Protein AF-A0A352FRS5-F1 (afdb_monomer)

Radius of gyration: 32.95 Å; Cα contacts (8 Å, |Δi|>4): 64; chains: 1; bounding box: 74×23×90 Å

Secondary structure (DSSP, 8-state):
----HHHHHHHHHHHHHHHHHHHHHHHHHHHHHHS------------EEEE----SSSTTSHHHHHHHHHHT-TT---EEEE----------

Structure (mmCIF, N/CA/C/O backbone):
data_AF-A0A352FRS5-F1
#
_entry.id   AF-A0A352FRS5-F1
#
loop_
_atom_site.group_PDB
_atom_site.id
_atom_site.type_symbol
_atom_site.label_atom_id
_atom_site.label_alt_id
_atom_site.label_comp_id
_atom_site.label_asym_id
_atom_site.label_entity_id
_atom_site.label_seq_id
_atom_site.pdbx_PDB_ins_code
_atom_site.Cartn_x
_atom_site.Cartn_y
_atom_site.Cartn_z
_atom_site.occupancy
_atom_site.B_iso_or_equiv
_atom_site.auth_seq_id
_atom_site.auth_comp_id
_atom_site.auth_asym_id
_atom_site.auth_atom_id
_atom_site.pdbx_PDB_model_num
ATOM 1 N N . MET A 1 1 ? 59.013 -8.173 -52.473 1.00 53.16 1 MET A N 1
ATOM 2 C CA . MET A 1 1 ? 57.539 -8.210 -52.619 1.00 53.16 1 MET A CA 1
ATOM 3 C C . MET A 1 1 ? 56.953 -6.958 -51.961 1.00 53.16 1 MET A C 1
ATOM 5 O O . MET A 1 1 ? 56.833 -6.905 -50.746 1.00 53.16 1 MET A O 1
ATOM 9 N N . LYS A 1 2 ? 56.738 -5.887 -52.741 1.00 51.44 2 LYS A N 1
ATOM 10 C CA . LYS A 1 2 ? 56.438 -4.526 -52.256 1.00 51.44 2 LYS A CA 1
ATOM 11 C C . LYS A 1 2 ? 54.926 -4.403 -52.063 1.00 51.44 2 LYS A C 1
ATOM 13 O O . LYS A 1 2 ? 54.196 -4.1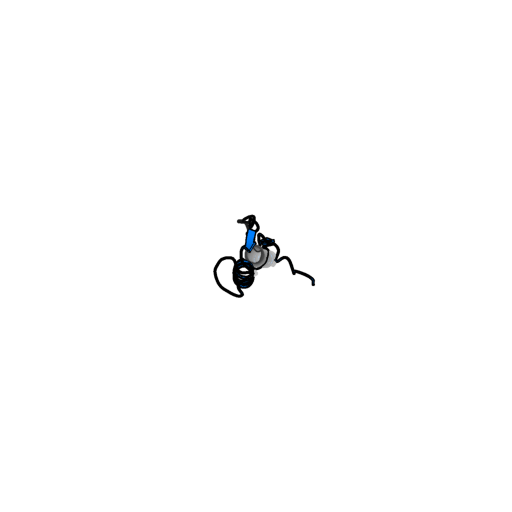85 -53.024 1.00 51.44 2 LYS A O 1
ATOM 18 N N . MET A 1 3 ? 54.437 -4.626 -50.845 1.00 53.31 3 MET A N 1
ATOM 19 C CA . MET A 1 3 ? 53.034 -4.353 -50.537 1.00 53.31 3 MET A CA 1
ATOM 20 C C . MET A 1 3 ? 52.867 -2.828 -50.526 1.00 53.31 3 MET A C 1
ATOM 22 O O . MET A 1 3 ? 53.318 -2.152 -49.608 1.00 53.31 3 MET A O 1
ATOM 26 N N . THR A 1 4 ? 52.329 -2.276 -51.613 1.00 70.19 4 THR A N 1
ATOM 27 C CA . THR A 1 4 ? 52.146 -0.833 -51.820 1.00 70.19 4 THR A CA 1
ATOM 28 C C . THR A 1 4 ? 51.363 -0.219 -50.660 1.00 70.19 4 THR A C 1
ATOM 30 O O . THR A 1 4 ? 50.345 -0.778 -50.244 1.00 70.19 4 THR A O 1
ATOM 33 N N . HIS A 1 5 ? 51.828 0.932 -50.161 1.00 61.03 5 HIS A N 1
ATOM 34 C CA . HIS A 1 5 ? 51.321 1.636 -48.970 1.00 61.03 5 HIS A CA 1
ATOM 35 C C . HIS A 1 5 ? 49.781 1.687 -48.895 1.00 61.03 5 HIS A C 1
ATOM 37 O O . HIS A 1 5 ? 49.197 1.483 -47.837 1.0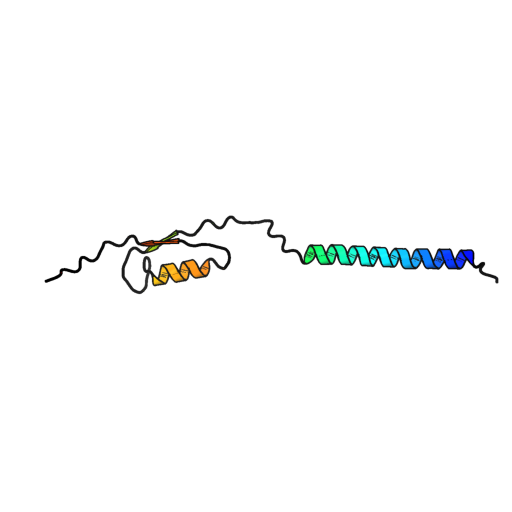0 61.03 5 HIS A O 1
ATOM 43 N N . THR A 1 6 ? 49.107 1.832 -50.034 1.00 62.97 6 THR A N 1
ATOM 44 C CA . THR A 1 6 ? 47.644 1.876 -50.172 1.00 62.97 6 THR A CA 1
ATOM 45 C C . THR A 1 6 ? 46.920 0.606 -49.701 1.00 62.97 6 THR A C 1
ATOM 47 O O . THR A 1 6 ? 45.830 0.682 -49.134 1.00 62.97 6 THR A O 1
ATOM 50 N N . LYS A 1 7 ? 47.510 -0.582 -49.897 1.00 57.50 7 LYS A N 1
ATOM 51 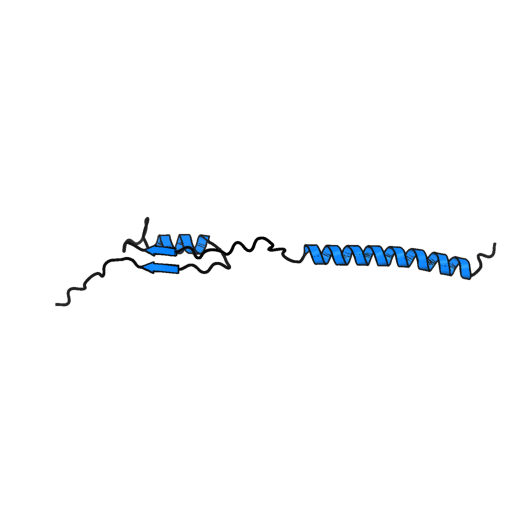C CA . LYS A 1 7 ? 46.879 -1.860 -49.521 1.00 57.50 7 LYS A CA 1
ATOM 52 C C . LYS A 1 7 ? 46.903 -2.067 -48.002 1.00 57.50 7 LYS A C 1
ATOM 54 O O . LYS A 1 7 ? 45.927 -2.561 -47.447 1.00 57.50 7 LYS A O 1
ATOM 59 N N . LEU A 1 8 ? 47.968 -1.618 -47.332 1.00 52.78 8 LEU A N 1
ATOM 60 C CA . LEU A 1 8 ? 48.104 -1.669 -45.871 1.00 52.78 8 LEU A CA 1
ATOM 61 C C . LEU A 1 8 ? 47.154 -0.682 -45.175 1.00 52.78 8 LEU A C 1
ATOM 63 O O . LEU A 1 8 ? 46.491 -1.060 -44.212 1.00 52.78 8 LEU A O 1
ATOM 67 N N . GLN A 1 9 ? 46.995 0.531 -45.716 1.00 60.91 9 GLN A N 1
ATOM 68 C CA . GLN A 1 9 ? 46.061 1.538 -45.185 1.00 60.91 9 GLN A CA 1
ATOM 69 C C . GLN A 1 9 ? 44.594 1.060 -45.250 1.00 60.91 9 GLN A C 1
ATOM 71 O O . GLN A 1 9 ? 43.860 1.137 -44.264 1.00 60.91 9 GLN A O 1
ATOM 76 N N . ASN A 1 10 ? 44.188 0.437 -46.363 1.00 59.41 10 ASN A N 1
ATOM 77 C CA . ASN A 1 10 ? 42.848 -0.149 -46.507 1.00 59.41 10 ASN A CA 1
ATOM 78 C C . ASN A 1 10 ? 42.617 -1.392 -45.626 1.00 59.41 10 ASN A C 1
ATOM 80 O O . ASN A 1 10 ? 41.484 -1.661 -45.221 1.00 59.41 10 ASN A O 1
ATOM 84 N N . MET A 1 11 ? 43.666 -2.163 -45.317 1.00 61.00 11 MET A N 1
ATOM 85 C CA . MET A 1 11 ? 43.570 -3.334 -44.434 1.00 61.00 11 MET A CA 1
ATOM 86 C C . MET A 1 11 ? 43.462 -2.950 -42.953 1.00 61.00 11 MET A C 1
ATOM 88 O O . MET A 1 11 ? 42.762 -3.634 -42.205 1.00 61.00 11 MET A O 1
ATOM 92 N N . LEU A 1 12 ? 44.110 -1.860 -42.537 1.00 58.28 12 LEU A N 1
ATOM 93 C CA . LEU A 1 12 ? 44.078 -1.367 -41.157 1.00 58.28 12 LEU A CA 1
ATOM 94 C C . LEU A 1 12 ? 42.752 -0.650 -40.830 1.00 58.28 12 LEU A C 1
ATOM 96 O O . LEU A 1 12 ? 42.176 -0.920 -39.779 1.00 58.28 12 LEU A O 1
ATOM 100 N N . SER A 1 13 ? 42.193 0.139 -41.762 1.00 67.12 13 SER A N 1
ATOM 101 C CA . SER A 1 13 ? 40.894 0.831 -41.601 1.00 67.12 13 SER A CA 1
ATOM 102 C C . SER A 1 13 ? 39.697 -0.125 -41.443 1.00 67.12 13 SER A C 1
ATOM 104 O O . SER A 1 13 ? 38.806 0.099 -40.626 1.00 67.12 13 SER A O 1
ATOM 106 N N . ARG A 1 14 ? 39.682 -1.248 -42.172 1.00 63.78 14 ARG A N 1
ATOM 107 C CA . ARG A 1 14 ? 38.582 -2.232 -42.102 1.00 63.78 14 ARG A CA 1
ATOM 108 C C . ARG A 1 14 ? 38.575 -3.031 -40.799 1.00 63.78 14 ARG A C 1
ATOM 110 O O . ARG A 1 14 ? 37.516 -3.480 -40.363 1.00 63.78 14 ARG A O 1
ATOM 117 N N . ARG A 1 15 ? 39.748 -3.248 -40.198 1.00 68.44 15 ARG A N 1
ATOM 118 C CA . ARG A 1 15 ? 39.899 -4.007 -38.948 1.00 68.44 15 ARG A CA 1
ATOM 119 C C . ARG A 1 15 ? 39.519 -3.160 -37.734 1.00 68.44 15 ARG A C 1
ATOM 121 O O . ARG A 1 15 ? 38.794 -3.658 -36.879 1.00 68.44 15 ARG A O 1
ATOM 128 N N . SER A 1 16 ? 39.923 -1.889 -37.696 1.00 73.56 16 SER A N 1
ATOM 129 C CA . SER A 1 16 ? 39.540 -0.969 -36.617 1.00 73.56 16 SER A CA 1
ATOM 130 C C . SER A 1 16 ? 38.064 -0.568 -36.676 1.00 73.56 16 SER A C 1
ATOM 132 O O . SER A 1 16 ? 37.423 -0.502 -35.632 1.00 73.56 16 SER A O 1
ATOM 134 N N . LEU A 1 17 ? 37.486 -0.397 -37.874 1.00 76.00 17 LEU A N 1
ATOM 135 C CA . LEU A 1 17 ? 36.062 -0.076 -38.035 1.00 76.00 17 LEU A CA 1
ATOM 136 C C . LEU A 1 17 ? 35.149 -1.198 -37.519 1.00 76.00 17 LEU A C 1
ATOM 138 O O . LEU A 1 17 ? 34.178 -0.930 -36.818 1.00 76.00 17 LEU A O 1
ATOM 142 N N . ARG A 1 18 ? 35.481 -2.463 -37.817 1.00 76.12 18 ARG A N 1
ATOM 143 C CA . ARG A 1 18 ? 34.734 -3.627 -37.308 1.00 76.12 18 ARG A CA 1
ATOM 144 C C . ARG A 1 18 ? 34.765 -3.701 -35.785 1.00 76.12 18 ARG A C 1
ATOM 146 O O . ARG A 1 18 ? 33.735 -3.963 -35.177 1.00 76.12 18 ARG A O 1
ATOM 153 N N . LEU A 1 19 ? 35.924 -3.430 -35.187 1.00 77.38 19 LEU A N 1
ATOM 154 C CA . LEU A 1 19 ? 36.090 -3.449 -33.739 1.00 77.38 19 LEU A CA 1
ATOM 155 C C . LEU A 1 19 ? 35.319 -2.295 -33.071 1.00 77.38 19 LEU A C 1
ATOM 157 O O . LEU A 1 19 ? 34.607 -2.513 -32.093 1.00 77.38 19 LEU A O 1
ATOM 161 N N . ALA A 1 20 ? 35.378 -1.089 -33.645 1.00 81.81 20 ALA A N 1
ATOM 162 C CA . ALA A 1 20 ? 34.624 0.069 -33.165 1.00 81.81 20 ALA A CA 1
ATOM 163 C C . ALA A 1 20 ? 33.103 -0.168 -33.203 1.00 81.81 20 ALA A C 1
ATOM 165 O O . ALA A 1 20 ? 32.412 0.138 -32.234 1.00 81.81 20 ALA A O 1
ATOM 166 N N . LEU A 1 21 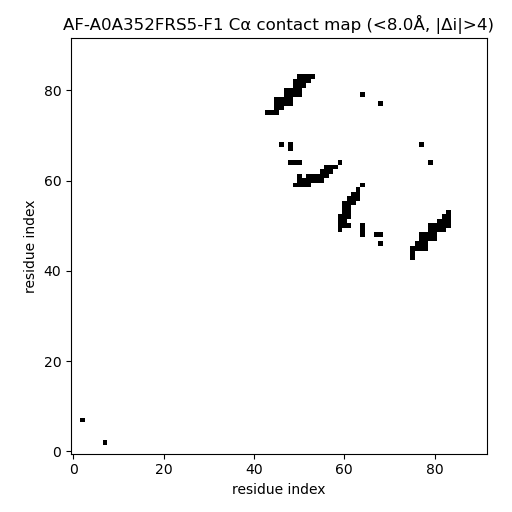? 32.588 -0.786 -34.274 1.00 82.44 21 LEU A N 1
ATOM 167 C CA . LEU A 1 21 ? 31.178 -1.176 -34.380 1.00 82.44 21 LEU A CA 1
ATOM 168 C C . LEU A 1 21 ? 30.771 -2.195 -33.310 1.00 82.44 21 LEU A C 1
ATOM 170 O O . LEU A 1 21 ? 29.713 -2.048 -32.704 1.00 82.44 21 LEU A O 1
ATOM 174 N N . THR A 1 22 ? 31.607 -3.203 -33.041 1.00 83.19 22 THR A N 1
ATOM 175 C CA . THR A 1 22 ? 31.304 -4.193 -31.997 1.00 83.19 22 THR A CA 1
ATOM 176 C C . THR A 1 22 ? 31.295 -3.578 -30.601 1.00 83.19 22 THR A C 1
ATOM 178 O O . THR A 1 22 ? 30.396 -3.876 -29.822 1.00 83.19 22 THR A O 1
ATOM 181 N N . PHE A 1 23 ? 32.232 -2.673 -30.295 1.00 83.50 23 PHE A N 1
ATOM 182 C CA . PHE A 1 23 ? 32.242 -1.964 -29.013 1.00 83.50 23 PHE A CA 1
ATOM 183 C C . PHE A 1 23 ? 31.019 -1.057 -28.858 1.00 83.50 23 PHE A C 1
ATOM 185 O O . PHE A 1 23 ? 30.367 -1.103 -27.820 1.00 83.50 23 PHE A O 1
ATOM 192 N N . ALA A 1 24 ? 30.654 -0.302 -29.900 1.00 83.12 24 ALA A N 1
ATOM 193 C CA . ALA A 1 24 ? 29.475 0.560 -29.874 1.00 83.12 24 ALA A CA 1
ATOM 194 C C . ALA A 1 24 ? 28.179 -0.234 -29.631 1.00 83.12 24 ALA A C 1
ATOM 196 O O . ALA A 1 24 ? 27.347 0.182 -28.828 1.00 83.12 24 ALA A O 1
ATOM 197 N N . LEU A 1 25 ? 28.028 -1.406 -30.260 1.00 82.25 25 LEU A N 1
ATOM 198 C CA . LEU A 1 25 ? 26.869 -2.277 -30.043 1.00 82.25 25 LEU A CA 1
ATOM 199 C C . LEU A 1 25 ? 26.814 -2.827 -28.611 1.00 82.25 25 LEU A C 1
ATOM 201 O O . LEU A 1 25 ? 25.753 -2.803 -27.993 1.00 82.25 25 LEU A O 1
ATOM 205 N N . VAL A 1 26 ? 27.948 -3.269 -28.057 1.00 83.44 26 VAL A N 1
ATOM 206 C CA . VAL A 1 26 ? 28.019 -3.763 -26.670 1.00 83.44 26 VAL A CA 1
ATOM 207 C C . VAL A 1 26 ? 27.714 -2.649 -25.667 1.00 83.44 26 VAL A C 1
ATOM 209 O O . VAL A 1 26 ? 26.988 -2.887 -24.706 1.00 83.44 26 VAL A O 1
ATOM 212 N N . SER A 1 27 ? 28.199 -1.426 -25.898 1.00 81.19 27 SER A N 1
ATOM 213 C CA . SER A 1 27 ? 27.906 -0.277 -25.033 1.00 81.19 27 SER A CA 1
ATOM 214 C C . SER A 1 27 ? 26.425 0.108 -25.040 1.00 81.19 27 SER A C 1
ATOM 216 O O . SER A 1 27 ? 25.872 0.392 -23.980 1.00 81.19 27 SER A O 1
ATOM 218 N N . VAL A 1 28 ? 25.762 0.080 -26.201 1.00 80.75 28 VAL A N 1
ATOM 219 C CA . VAL A 1 28 ? 24.324 0.389 -26.310 1.00 80.75 28 VAL A CA 1
ATOM 220 C C . VAL A 1 28 ? 23.471 -0.678 -25.622 1.00 80.75 28 VAL A C 1
ATOM 222 O O . VAL A 1 28 ? 22.565 -0.342 -24.863 1.00 80.75 28 VAL A O 1
ATOM 225 N N . VAL A 1 29 ? 23.785 -1.960 -25.834 1.00 80.06 29 VAL A N 1
ATOM 226 C CA . VAL A 1 29 ? 23.079 -3.072 -25.178 1.00 80.06 29 VAL A CA 1
ATOM 227 C C . VAL A 1 29 ? 23.320 -3.059 -23.668 1.00 80.06 29 VAL A C 1
ATOM 229 O O . VAL A 1 29 ? 22.382 -3.239 -22.900 1.00 80.06 29 VAL A O 1
ATOM 232 N N . GLY A 1 30 ? 24.551 -2.784 -23.228 1.00 79.06 30 GLY A N 1
ATOM 233 C CA . GLY A 1 30 ? 24.883 -2.658 -21.810 1.00 79.06 30 GLY A CA 1
ATOM 234 C C . GLY A 1 30 ? 24.106 -1.535 -21.123 1.00 79.06 30 GLY A C 1
ATOM 235 O O . GLY A 1 30 ? 23.576 -1.745 -20.039 1.00 79.06 30 GLY A O 1
ATOM 236 N N . TRP A 1 31 ? 23.967 -0.372 -21.765 1.00 78.69 31 TRP A N 1
ATOM 237 C CA . TRP A 1 31 ? 23.175 0.733 -21.216 1.00 78.69 31 TRP A CA 1
ATOM 238 C C . TRP A 1 31 ? 21.679 0.397 -21.137 1.00 78.69 31 TRP A C 1
ATOM 240 O O . TRP A 1 31 ? 21.053 0.650 -20.112 1.00 78.69 31 TRP A O 1
ATOM 250 N N . ALA A 1 32 ? 21.129 -0.255 -22.166 1.00 70.50 32 ALA A N 1
ATOM 251 C CA . ALA A 1 32 ? 19.724 -0.667 -22.199 1.00 70.50 32 ALA A CA 1
ATOM 252 C C . ALA A 1 32 ? 19.365 -1.742 -21.153 1.00 70.50 32 ALA A C 1
ATOM 254 O O . ALA A 1 32 ? 18.206 -1.856 -20.762 1.00 70.50 32 ALA A O 1
ATOM 255 N N . LEU A 1 33 ? 20.344 -2.528 -20.690 1.00 66.81 33 LEU A N 1
ATOM 256 C CA . LEU A 1 33 ? 20.162 -3.517 -19.620 1.00 66.81 33 LEU A CA 1
ATOM 257 C C . LEU A 1 33 ? 20.307 -2.921 -18.210 1.00 66.81 33 LEU A C 1
ATOM 259 O O . LEU A 1 33 ? 19.908 -3.564 -17.244 1.00 66.81 33 LEU A O 1
ATOM 263 N N . LEU A 1 34 ? 20.868 -1.713 -18.083 1.00 69.94 34 LEU A N 1
ATOM 264 C CA . LEU A 1 34 ? 21.027 -1.003 -16.806 1.00 69.94 34 LEU A CA 1
ATOM 265 C C . LEU A 1 34 ? 19.875 -0.030 -16.512 1.00 69.94 34 LEU A C 1
ATOM 267 O O . LEU A 1 34 ? 19.802 0.516 -15.413 1.00 69.94 34 LEU A O 1
ATOM 271 N N . THR A 1 35 ? 18.980 0.204 -17.472 1.00 69.81 35 THR A N 1
ATOM 272 C CA . THR A 1 35 ? 17.765 0.993 -17.258 1.00 69.81 35 THR A CA 1
ATOM 273 C C . THR A 1 35 ? 16.641 0.092 -16.756 1.00 69.81 35 THR A C 1
ATOM 275 O O . THR A 1 35 ? 16.190 -0.792 -17.484 1.00 69.81 35 THR A O 1
ATOM 278 N N . ASP A 1 36 ? 16.179 0.326 -15.525 1.00 61.91 36 ASP A N 1
ATOM 279 C CA . ASP A 1 36 ? 15.015 -0.343 -14.934 1.00 61.91 36 ASP A CA 1
ATOM 280 C C . ASP A 1 36 ? 13.766 -0.132 -15.809 1.00 61.91 36 ASP A C 1
ATOM 282 O O . ASP A 1 36 ? 13.089 0.899 -15.759 1.00 61.91 36 ASP A O 1
ATOM 286 N N . ASN A 1 37 ? 13.444 -1.134 -16.626 1.00 67.44 37 ASN A N 1
ATOM 287 C CA . ASN A 1 37 ? 12.226 -1.192 -17.423 1.00 67.44 37 ASN A CA 1
ATOM 288 C C . ASN A 1 37 ? 11.047 -1.581 -16.517 1.00 67.44 37 ASN A C 1
ATOM 290 O O . ASN A 1 37 ? 10.551 -2.707 -16.539 1.00 67.44 37 ASN A O 1
ATOM 294 N N . SER A 1 38 ? 10.558 -0.630 -15.723 1.00 64.81 38 SER A N 1
ATOM 295 C CA . SER A 1 38 ? 9.314 -0.769 -14.954 1.00 64.81 38 SER A CA 1
ATOM 296 C C . SER A 1 38 ? 8.072 -0.600 -15.852 1.00 64.81 38 SER A C 1
ATOM 298 O O . SER A 1 38 ? 7.175 0.196 -15.595 1.00 64.81 38 SER A O 1
ATOM 300 N N . ILE A 1 39 ? 7.985 -1.404 -16.920 1.00 59.75 39 ILE A N 1
ATOM 301 C CA . ILE A 1 39 ? 6.864 -1.465 -17.893 1.00 59.75 39 ILE A CA 1
ATOM 302 C C . ILE A 1 39 ? 5.559 -2.021 -17.298 1.00 59.75 39 ILE A C 1
ATOM 304 O O . ILE A 1 39 ? 4.538 -2.107 -17.973 1.00 59.75 39 ILE A O 1
ATOM 308 N N . LEU A 1 40 ? 5.577 -2.357 -16.012 1.00 53.91 40 LEU A N 1
ATOM 309 C CA . LEU A 1 40 ? 4.418 -2.715 -15.213 1.00 53.91 40 LEU A CA 1
ATOM 310 C C . LEU A 1 40 ? 4.358 -1.773 -14.015 1.00 53.91 40 LEU A C 1
ATOM 312 O O . LEU A 1 40 ? 4.485 -2.216 -12.874 1.00 53.91 40 LEU A O 1
ATOM 316 N N . SER A 1 41 ? 4.175 -0.470 -14.257 1.00 57.88 41 SER A N 1
ATOM 317 C CA . SER A 1 41 ? 3.683 0.433 -13.215 1.00 57.88 41 SER A CA 1
ATOM 318 C C . SER A 1 41 ? 2.289 -0.059 -12.816 1.00 57.88 41 SER A C 1
ATOM 320 O O . SER A 1 41 ? 1.260 0.404 -13.306 1.00 57.88 41 SER A O 1
ATOM 322 N N . ARG A 1 42 ? 2.245 -1.095 -11.969 1.00 60.56 42 ARG A N 1
ATOM 323 C CA . ARG A 1 42 ? 1.074 -1.429 -11.179 1.00 60.56 42 ARG A CA 1
ATOM 324 C C . ARG A 1 42 ? 0.859 -0.171 -10.371 1.00 60.56 42 ARG A C 1
ATOM 326 O O . ARG A 1 42 ? 1.607 0.082 -9.433 1.00 60.56 42 ARG A O 1
ATOM 333 N N . LYS A 1 43 ? -0.107 0.642 -10.794 1.00 51.03 43 LYS A N 1
ATOM 334 C CA . LYS A 1 43 ? -0.685 1.692 -9.970 1.00 51.03 43 LYS A CA 1
ATOM 335 C C . LYS A 1 43 ? -1.036 0.998 -8.657 1.00 51.03 43 LYS A C 1
ATOM 337 O O . LYS A 1 43 ? -1.993 0.230 -8.616 1.00 51.03 43 LYS A O 1
ATOM 342 N N . ALA A 1 44 ? -0.170 1.135 -7.659 1.00 57.81 44 ALA A N 1
ATOM 343 C CA . ALA A 1 44 ? -0.398 0.551 -6.360 1.00 57.81 44 ALA A CA 1
ATOM 344 C C . ALA A 1 44 ? -1.605 1.301 -5.815 1.00 57.81 44 ALA A C 1
ATOM 346 O O . ALA A 1 44 ? -1.538 2.494 -5.520 1.00 57.81 44 ALA A O 1
ATOM 347 N N . GLU A 1 45 ? -2.755 0.641 -5.856 1.00 57.97 45 GLU A N 1
ATOM 348 C CA . GLU A 1 45 ? -3.945 1.129 -5.194 1.00 57.97 45 GLU A CA 1
ATOM 349 C C . GLU A 1 45 ? -3.593 1.169 -3.710 1.00 57.97 45 GLU A C 1
ATOM 351 O O . GLU A 1 45 ? -3.191 0.148 -3.151 1.00 57.97 45 GLU A O 1
ATOM 356 N N . ALA A 1 46 ? -3.615 2.367 -3.123 1.00 58.88 46 ALA A N 1
ATOM 357 C CA . ALA A 1 46 ? -3.335 2.566 -1.709 1.00 58.88 46 ALA A CA 1
ATOM 358 C C . ALA A 1 46 ? -4.151 1.550 -0.908 1.00 58.88 46 ALA A C 1
ATOM 360 O O . ALA A 1 46 ? -5.384 1.548 -0.998 1.00 58.88 46 ALA A O 1
ATOM 361 N N . ALA A 1 47 ? -3.491 0.668 -0.155 1.00 67.75 47 ALA A N 1
ATOM 362 C CA . ALA A 1 47 ? -4.228 -0.267 0.670 1.00 67.75 47 ALA A CA 1
ATOM 363 C C . ALA A 1 47 ? -4.845 0.539 1.821 1.00 67.75 47 ALA A C 1
ATOM 365 O O . ALA A 1 47 ? -4.145 1.155 2.628 1.00 67.75 47 ALA A O 1
ATOM 366 N N . GLY A 1 48 ? -6.175 0.598 1.860 1.00 80.06 48 GLY A N 1
ATOM 367 C CA . GLY A 1 48 ? -6.900 1.193 2.975 1.00 80.06 48 GLY A CA 1
ATOM 368 C C . GLY A 1 48 ? -6.936 0.213 4.143 1.00 80.06 48 GLY A C 1
ATOM 369 O O . GLY A 1 48 ? -7.594 -0.823 4.053 1.00 80.06 48 GLY A O 1
ATOM 370 N N . PHE A 1 49 ? -6.259 0.527 5.247 1.00 93.19 49 PHE A N 1
ATOM 371 C CA . PHE A 1 49 ? -6.301 -0.281 6.468 1.00 93.19 49 PHE A CA 1
ATOM 372 C C . PHE A 1 49 ? -7.241 0.355 7.487 1.00 93.19 49 PHE A C 1
ATOM 374 O O . PHE A 1 49 ? -7.031 1.490 7.908 1.00 93.19 49 PHE A O 1
ATOM 381 N N . VAL A 1 50 ? -8.274 -0.375 7.910 1.00 94.12 50 VAL A N 1
ATOM 382 C CA . VAL A 1 50 ? -9.251 0.131 8.884 1.00 94.12 50 VAL A CA 1
ATOM 383 C C . VAL A 1 50 ? -8.961 -0.436 10.269 1.00 94.12 50 VAL A C 1
ATOM 385 O O . VAL A 1 50 ? -8.968 -1.650 10.471 1.00 94.12 50 VAL A O 1
ATOM 388 N N . VAL A 1 51 ? -8.742 0.454 11.233 1.00 95.69 51 VAL A N 1
ATOM 389 C CA . VAL A 1 51 ? -8.657 0.123 12.659 1.00 95.69 51 VAL A CA 1
ATOM 390 C C . VAL A 1 51 ? -10.068 0.172 13.245 1.00 95.69 51 VAL A C 1
ATOM 392 O O . VAL A 1 51 ? -10.727 1.210 13.170 1.00 95.69 51 VAL A O 1
ATOM 395 N N . THR A 1 52 ? -10.536 -0.938 13.819 1.00 95.25 52 THR A N 1
ATOM 396 C CA . THR A 1 52 ? -11.910 -1.104 14.341 1.00 95.25 52 THR A CA 1
ATOM 397 C C . THR A 1 52 ? -11.965 -1.422 15.832 1.00 95.25 52 THR A C 1
ATOM 399 O O . THR A 1 52 ? -13.048 -1.447 16.415 1.00 95.25 52 THR A O 1
ATOM 402 N N . ASN A 1 53 ? -10.824 -1.669 16.476 1.00 92.69 53 ASN A N 1
ATOM 403 C CA . ASN A 1 53 ? -10.743 -1.879 1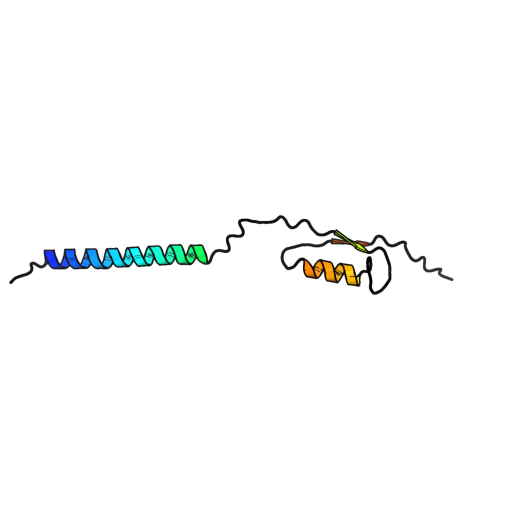7.918 1.00 92.69 53 ASN A CA 1
ATOM 404 C C . ASN A 1 53 ? -9.506 -1.200 18.519 1.00 92.69 53 ASN A C 1
ATOM 406 O O . ASN A 1 53 ? -8.581 -0.798 17.817 1.00 92.69 53 ASN A O 1
ATOM 410 N N . THR A 1 54 ? -9.519 -1.058 19.843 1.00 93.19 54 THR A N 1
ATOM 411 C CA . THR A 1 54 ? -8.431 -0.461 20.632 1.00 93.19 54 THR A CA 1
ATOM 412 C C . THR A 1 54 ? -7.528 -1.516 21.272 1.00 93.19 54 THR A C 1
ATOM 414 O O . THR A 1 54 ? -6.772 -1.204 22.189 1.00 93.19 54 THR A O 1
ATOM 417 N N . SER A 1 55 ? -7.635 -2.778 20.850 1.00 94.75 55 SER A N 1
ATOM 418 C CA . SER A 1 55 ? -6.759 -3.849 21.323 1.00 94.75 55 SER A CA 1
ATOM 419 C C . SER A 1 55 ? -5.344 -3.639 20.776 1.00 94.75 55 SER A C 1
ATOM 421 O O . SER A 1 55 ? -5.169 -3.152 19.662 1.00 94.75 55 SER A O 1
ATOM 423 N N . ASP A 1 56 ? -4.318 -4.013 21.545 1.00 94.31 56 ASP A N 1
ATOM 424 C CA . ASP A 1 56 ? -2.914 -3.839 21.130 1.00 94.31 56 ASP A CA 1
ATOM 425 C C . ASP A 1 56 ? -2.499 -4.785 19.986 1.00 94.31 56 ASP A C 1
ATOM 427 O O . ASP A 1 56 ? -1.577 -4.493 19.226 1.00 94.31 56 ASP A O 1
ATOM 431 N N . SER A 1 57 ? -3.183 -5.922 19.844 1.00 95.62 57 SER A N 1
ATOM 432 C CA . SER A 1 57 ? -2.905 -6.932 18.822 1.00 95.62 57 SER A CA 1
ATOM 433 C C . SER A 1 57 ? -4.190 -7.582 18.306 1.00 95.62 57 SER A C 1
ATOM 435 O O . SER A 1 57 ? -5.272 -7.389 18.864 1.00 95.62 57 SER A O 1
ATOM 437 N N . GLY A 1 58 ? -4.064 -8.355 17.225 1.00 95.06 58 GLY A N 1
ATOM 438 C CA . GLY A 1 58 ? -5.178 -9.043 16.574 1.00 95.06 58 GLY A CA 1
ATOM 439 C C . GLY A 1 58 ? -5.790 -8.266 15.406 1.00 95.06 58 GLY A C 1
ATOM 440 O O . GLY A 1 58 ? -5.408 -7.1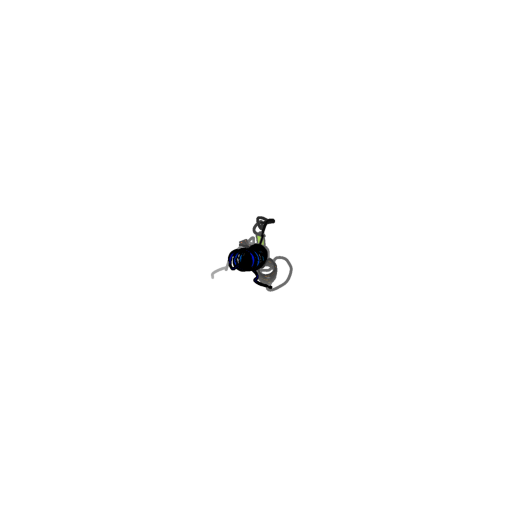33 15.098 1.00 95.06 58 GLY A O 1
ATOM 441 N N . ALA A 1 59 ? -6.737 -8.905 14.719 1.00 94.19 59 ALA A N 1
ATOM 442 C CA . ALA A 1 59 ? -7.417 -8.318 13.569 1.00 94.19 59 ALA A CA 1
ATOM 443 C C . ALA A 1 59 ? -8.141 -7.016 13.955 1.00 94.19 59 ALA A C 1
ATOM 445 O O . ALA A 1 59 ? -8.794 -6.948 14.994 1.00 94.19 59 ALA A O 1
ATOM 446 N N . GLY A 1 60 ? -8.015 -5.979 13.123 1.00 93.75 60 GLY A N 1
ATOM 447 C CA . GLY A 1 60 ? -8.626 -4.665 13.364 1.00 93.75 60 GLY A CA 1
ATOM 448 C C . GLY A 1 60 ? -7.886 -3.764 14.362 1.00 93.75 60 GLY A C 1
ATOM 449 O O . GLY A 1 60 ? -8.367 -2.662 14.622 1.00 93.75 60 GLY A O 1
ATOM 450 N N . SER A 1 61 ? -6.734 -4.194 14.895 1.00 96.81 61 SER A N 1
ATOM 451 C CA . SER A 1 61 ? -5.871 -3.375 15.760 1.00 96.81 61 SER A CA 1
ATOM 452 C C . SER A 1 61 ? -4.929 -2.465 14.964 1.00 96.81 61 SER A C 1
ATOM 454 O O . SER A 1 61 ? -4.568 -2.755 13.817 1.00 96.81 61 SER A O 1
ATOM 456 N N . LEU A 1 62 ? -4.448 -1.394 15.606 1.00 96.25 62 LEU A N 1
ATOM 457 C CA . LEU A 1 62 ? -3.453 -0.487 15.019 1.00 96.25 62 LEU A CA 1
ATOM 458 C C . LEU A 1 62 ? -2.131 -1.202 14.701 1.00 96.25 62 LEU A C 1
ATOM 460 O O . LEU A 1 62 ? -1.550 -0.980 13.639 1.00 96.25 62 LEU A O 1
ATOM 464 N N . ARG A 1 63 ? -1.666 -2.092 15.588 1.00 97.44 63 ARG A N 1
ATOM 465 C CA . ARG A 1 63 ? -0.425 -2.848 15.372 1.00 97.44 63 ARG A CA 1
ATOM 466 C C . ARG A 1 63 ? -0.514 -3.704 14.110 1.00 97.44 63 ARG A C 1
ATOM 468 O O . ARG A 1 63 ? 0.427 -3.710 13.322 1.00 97.44 63 ARG A O 1
ATOM 475 N N . GLN A 1 64 ? -1.646 -4.375 13.882 1.00 96.75 64 GLN A N 1
ATOM 476 C CA . GLN A 1 64 ? -1.851 -5.160 12.664 1.00 96.75 64 GLN A CA 1
ATOM 477 C C . GLN A 1 64 ? -1.908 -4.276 11.410 1.00 96.75 64 GLN A C 1
ATOM 479 O O . GLN A 1 64 ? -1.316 -4.635 10.394 1.00 96.75 64 GLN A O 1
ATOM 484 N N . ALA A 1 65 ? -2.578 -3.120 11.473 1.00 95.44 65 ALA A N 1
ATOM 485 C CA . ALA A 1 65 ? -2.647 -2.184 10.349 1.00 95.44 65 ALA A CA 1
ATOM 486 C C . ALA A 1 65 ? -1.253 -1.684 9.925 1.00 95.44 65 ALA A C 1
ATOM 488 O O . ALA A 1 65 ? -0.947 -1.669 8.737 1.00 95.44 65 ALA A O 1
ATOM 489 N N . ILE A 1 66 ? -0.383 -1.356 10.887 1.00 95.06 66 ILE A N 1
ATOM 490 C CA . ILE A 1 66 ? 0.998 -0.922 10.618 1.00 95.06 66 ILE A CA 1
ATOM 491 C C . ILE A 1 66 ? 1.834 -2.051 10.007 1.00 95.06 66 ILE A C 1
ATOM 493 O O . ILE A 1 66 ? 2.586 -1.815 9.065 1.00 95.06 66 ILE A O 1
ATOM 497 N N . LEU A 1 67 ? 1.706 -3.281 10.518 1.00 95.38 67 LEU A N 1
ATOM 498 C CA . LEU A 1 67 ? 2.415 -4.432 9.949 1.00 95.38 67 LEU A CA 1
ATOM 499 C C . LEU A 1 67 ? 2.012 -4.676 8.493 1.00 95.38 67 LEU A C 1
ATOM 501 O O . LEU A 1 67 ? 2.879 -4.910 7.654 1.00 95.38 67 LEU A O 1
ATOM 505 N N . ASN A 1 68 ? 0.717 -4.573 8.191 1.00 92.88 68 ASN A N 1
ATOM 506 C CA . ASN A 1 68 ? 0.218 -4.739 6.831 1.00 92.88 68 ASN A CA 1
ATOM 507 C C . ASN A 1 68 ? 0.689 -3.608 5.904 1.00 92.88 68 ASN A C 1
ATOM 509 O O . ASN A 1 68 ? 1.110 -3.894 4.789 1.00 92.88 68 ASN A O 1
ATOM 513 N N . ALA A 1 69 ? 0.681 -2.353 6.367 1.00 92.25 69 ALA A N 1
ATOM 514 C CA . ALA A 1 69 ? 1.196 -1.218 5.597 1.00 92.25 69 ALA A CA 1
ATOM 515 C C . ALA A 1 69 ? 2.692 -1.370 5.288 1.00 92.25 69 ALA A C 1
ATOM 517 O O . ALA A 1 69 ? 3.125 -1.265 4.145 1.00 92.25 69 ALA A O 1
ATOM 518 N N . ASN A 1 70 ? 3.496 -1.748 6.284 1.00 90.94 70 ASN A N 1
ATOM 519 C CA . ASN A 1 70 ? 4.926 -1.980 6.075 1.00 90.94 70 ASN A CA 1
ATOM 520 C C . ASN A 1 70 ? 5.210 -3.134 5.095 1.00 90.94 70 ASN A C 1
ATOM 522 O O . ASN A 1 70 ? 6.261 -3.144 4.453 1.00 90.94 70 ASN A O 1
ATOM 526 N N . ALA A 1 71 ? 4.292 -4.095 4.956 1.00 91.75 71 ALA A N 1
ATOM 527 C CA . ALA A 1 71 ? 4.427 -5.205 4.017 1.00 91.75 71 ALA A CA 1
ATOM 528 C C . ALA A 1 71 ? 4.189 -4.806 2.546 1.00 91.75 71 ALA A C 1
ATOM 530 O O . ALA A 1 71 ? 4.623 -5.537 1.656 1.00 91.75 71 ALA A O 1
ATOM 531 N N . ASN A 1 72 ? 3.557 -3.656 2.272 1.00 87.12 72 ASN A N 1
ATOM 532 C CA . ASN A 1 72 ? 3.325 -3.175 0.903 1.00 87.12 72 ASN A CA 1
ATOM 533 C C . ASN A 1 72 ? 4.601 -2.667 0.208 1.00 87.12 72 ASN A C 1
ATOM 535 O O . ASN A 1 72 ? 4.643 -2.594 -1.021 1.00 87.12 72 ASN A O 1
ATOM 539 N N . GLY A 1 73 ? 5.662 -2.391 0.972 1.00 81.25 73 GLY A N 1
ATOM 540 C CA . GLY A 1 73 ? 6.969 -2.007 0.444 1.00 81.25 73 GLY A CA 1
ATOM 541 C C . GLY A 1 73 ? 7.085 -0.530 0.054 1.00 81.25 73 GLY A C 1
ATOM 542 O O . GLY A 1 73 ? 6.192 0.285 0.271 1.00 81.25 73 GLY A O 1
ATOM 543 N N . ALA A 1 74 ? 8.243 -0.163 -0.495 1.00 78.06 74 ALA A N 1
ATOM 544 C CA . ALA A 1 74 ? 8.543 1.219 -0.860 1.00 78.06 74 ALA A CA 1
ATOM 545 C C . ALA A 1 74 ? 7.822 1.644 -2.152 1.00 78.06 74 ALA A C 1
ATOM 547 O O . ALA A 1 74 ? 7.687 0.861 -3.090 1.00 78.06 74 ALA A O 1
ATOM 548 N N . GLY A 1 75 ? 7.404 2.911 -2.216 1.00 78.19 75 GLY A N 1
ATOM 549 C CA . GLY A 1 75 ? 6.735 3.492 -3.389 1.00 78.19 75 GLY A CA 1
ATOM 550 C C . GLY A 1 75 ? 5.207 3.384 -3.379 1.00 78.19 75 GLY A C 1
ATOM 551 O O . GLY A 1 75 ? 4.566 3.871 -4.309 1.00 78.19 75 GLY A O 1
ATOM 552 N N . VAL A 1 76 ? 4.626 2.801 -2.325 1.00 83.00 76 VAL A N 1
ATOM 553 C CA . VAL A 1 76 ? 3.180 2.786 -2.066 1.00 83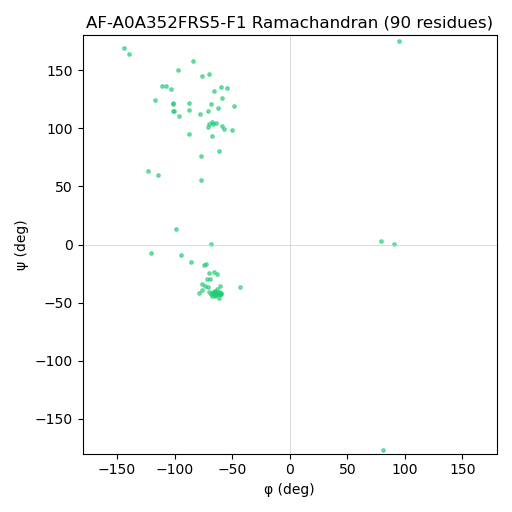.00 76 VAL A CA 1
ATOM 554 C C . VAL A 1 76 ? 2.872 3.731 -0.909 1.00 83.00 76 VAL A C 1
ATOM 556 O O . VAL A 1 76 ? 3.590 3.760 0.088 1.00 83.00 76 VAL A O 1
ATOM 559 N N . VAL A 1 77 ? 1.816 4.531 -1.053 1.00 86.50 77 VAL A N 1
ATOM 560 C CA . VAL A 1 77 ? 1.280 5.348 0.040 1.00 86.50 77 VAL A CA 1
ATOM 561 C C . VAL A 1 77 ? 0.049 4.639 0.578 1.00 86.50 77 VAL A C 1
ATOM 563 O O . VAL A 1 77 ? -0.946 4.518 -0.133 1.00 86.50 77 VAL A O 1
ATOM 566 N N . ASP A 1 78 ? 0.112 4.197 1.828 1.00 91.19 78 ASP A N 1
ATOM 567 C CA . ASP A 1 78 ? -1.007 3.550 2.508 1.00 91.19 78 ASP A CA 1
ATOM 568 C C . ASP A 1 78 ? -1.779 4.537 3.384 1.00 91.19 78 ASP A C 1
ATOM 570 O O . ASP A 1 78 ? -1.223 5.496 3.921 1.00 91.19 78 ASP A O 1
ATOM 574 N N . THR A 1 79 ? -3.079 4.294 3.549 1.00 93.44 79 THR A N 1
ATOM 575 C CA . THR A 1 79 ? -3.941 5.093 4.430 1.00 93.44 79 THR A CA 1
ATOM 576 C C . THR A 1 79 ? -4.486 4.218 5.546 1.00 93.44 79 THR A C 1
ATOM 578 O O . THR A 1 79 ? -5.136 3.206 5.290 1.00 93.44 79 THR A O 1
ATOM 581 N N . ILE A 1 80 ? -4.260 4.633 6.794 1.00 93.69 80 ILE A N 1
ATOM 582 C CA . ILE A 1 80 ? -4.846 3.993 7.975 1.00 93.69 80 ILE A CA 1
ATOM 583 C C . ILE A 1 80 ? -6.040 4.832 8.441 1.00 93.69 80 ILE A C 1
ATOM 585 O O . ILE A 1 80 ? -5.880 5.980 8.852 1.00 93.69 80 ILE A O 1
ATOM 589 N N . THR A 1 81 ? -7.245 4.269 8.372 1.00 94.81 81 THR A N 1
ATOM 590 C CA . THR A 1 81 ? -8.496 4.915 8.794 1.00 94.81 81 THR A CA 1
ATOM 591 C C . THR A 1 81 ? -8.957 4.365 10.138 1.00 94.81 81 THR A C 1
ATOM 593 O O . THR A 1 81 ? -9.018 3.155 10.342 1.00 94.81 81 THR A O 1
ATOM 596 N N . PHE A 1 82 ? -9.338 5.253 11.052 1.00 93.44 82 PHE A N 1
ATOM 597 C CA . PHE A 1 82 ? -9.854 4.879 12.365 1.00 93.44 82 PHE A CA 1
ATOM 598 C C . PHE A 1 82 ? -11.382 4.873 12.344 1.00 93.44 82 PHE A C 1
ATOM 600 O O . PHE A 1 82 ? -12.010 5.925 12.264 1.00 93.44 82 PHE A O 1
ATOM 607 N N . ASN A 1 83 ? -11.973 3.684 12.441 1.00 93.38 83 ASN A N 1
ATOM 608 C CA . ASN A 1 83 ? -13.409 3.476 12.611 1.00 93.38 83 ASN A CA 1
ATOM 609 C C . ASN A 1 83 ? -13.676 2.848 13.987 1.00 93.38 83 ASN A C 1
ATOM 611 O O . ASN A 1 83 ? -14.169 1.726 14.105 1.00 93.38 83 ASN A O 1
ATOM 615 N N . ILE A 1 84 ? -13.275 3.565 15.034 1.00 90.38 84 ILE A N 1
ATOM 616 C CA . ILE A 1 84 ? -13.475 3.180 16.432 1.00 90.38 84 ILE A CA 1
ATOM 617 C C . ILE A 1 84 ? -14.492 4.122 17.073 1.00 90.38 84 ILE A C 1
ATOM 619 O O . ILE A 1 84 ? -14.436 5.336 16.879 1.00 90.38 84 ILE A O 1
ATOM 623 N N . ALA A 1 85 ? -15.425 3.574 17.852 1.00 84.44 85 ALA A N 1
ATOM 624 C CA . ALA A 1 85 ? -16.332 4.395 18.645 1.00 84.44 85 ALA A CA 1
ATOM 625 C C . ALA A 1 85 ? -15.534 5.152 19.721 1.00 84.44 85 ALA A C 1
ATOM 627 O O . ALA A 1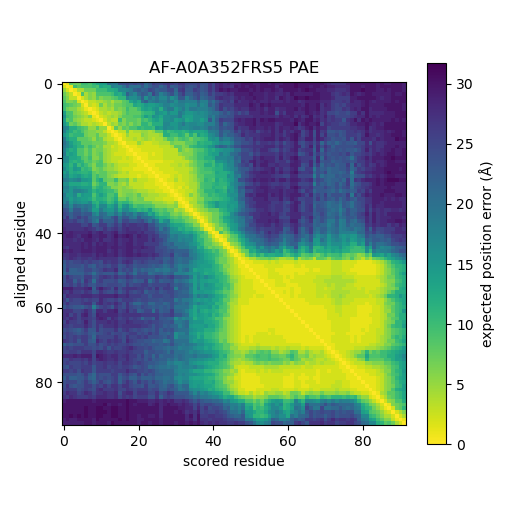 85 ? -14.707 4.561 20.420 1.00 84.44 85 ALA A O 1
ATOM 628 N N . GLY A 1 86 ? -15.776 6.459 19.854 1.00 74.44 86 GLY A N 1
ATOM 629 C CA . GLY A 1 86 ? -15.091 7.293 20.838 1.00 74.44 86 GLY A CA 1
ATOM 630 C C . GLY A 1 86 ? -15.320 6.792 22.265 1.00 74.44 86 GLY A C 1
ATOM 631 O O . GLY A 1 86 ? -16.461 6.649 22.710 1.00 74.44 86 GLY A O 1
ATOM 632 N N . GLN A 1 87 ? -14.232 6.560 22.998 1.00 68.19 87 GLN A N 1
ATOM 633 C CA . GLN A 1 87 ? -14.272 6.354 24.443 1.00 68.19 87 GLN A CA 1
ATOM 634 C C . GLN A 1 87 ? -14.626 7.699 25.084 1.00 68.19 87 GLN A C 1
ATOM 636 O O . GLN A 1 87 ? -13.798 8.606 25.139 1.00 68.19 87 GLN A O 1
ATOM 641 N N . ARG A 1 88 ? -15.875 7.868 25.529 1.00 68.44 88 ARG A N 1
ATOM 642 C CA . ARG A 1 88 ? -16.248 9.038 26.331 1.00 68.44 88 ARG A CA 1
ATOM 643 C C . ARG A 1 88 ? -15.546 8.922 27.677 1.00 68.44 88 ARG A C 1
ATOM 645 O O . ARG A 1 88 ? -15.947 8.120 28.515 1.00 68.44 88 ARG A O 1
ATOM 652 N N . THR A 1 89 ? -14.510 9.725 27.884 1.00 66.12 89 THR A N 1
ATOM 653 C CA . THR A 1 89 ? -13.952 9.957 29.214 1.00 66.12 89 THR A CA 1
ATOM 654 C C . THR A 1 89 ? -15.028 10.656 30.039 1.00 66.12 89 THR A C 1
ATOM 656 O O . THR A 1 89 ? -15.326 11.828 29.810 1.00 66.12 89 THR A O 1
ATOM 659 N N . SER A 1 90 ? -15.674 9.923 30.944 1.00 67.88 90 SER A N 1
ATOM 660 C CA . SER A 1 90 ? -16.600 10.499 31.916 1.00 67.88 90 SER A CA 1
ATOM 661 C C . SER A 1 90 ? -15.789 11.355 32.885 1.00 67.88 90 SER A C 1
ATOM 663 O O . SER A 1 90 ? -15.219 10.834 33.839 1.00 67.88 90 SER A O 1
ATOM 665 N N . GLY A 1 91 ? -15.679 12.651 32.598 1.00 73.56 91 GLY A N 1
ATOM 666 C CA . GLY A 1 91 ? -15.144 13.620 33.544 1.00 73.56 91 GLY A CA 1
ATOM 667 C C . GLY A 1 91 ? -16.122 13.781 34.704 1.00 73.56 91 GLY A C 1
ATOM 668 O O . GLY A 1 91 ? -17.279 14.133 34.478 1.00 73.56 91 GLY A O 1
ATOM 669 N N . ASN A 1 92 ? -15.650 13.494 35.914 1.00 60.88 92 ASN A N 1
ATOM 670 C CA . ASN A 1 92 ? -16.239 13.930 37.175 1.00 60.88 92 ASN A CA 1
ATOM 671 C C . ASN A 1 92 ? -15.173 14.696 37.950 1.00 60.88 92 ASN A C 1
ATOM 673 O O . ASN A 1 92 ? -14.062 14.132 38.078 1.00 60.88 92 ASN A O 1
#

Mean predicted aligned error: 16.51 Å

pLDDT: mean 77.63, std 14.31, range [51.03, 97.44]

Foldseek 3Di:
DDPDPVNVVVVVVVVVVVVVVVVVVCVVVVVVVPDPPPVPPPVPPADEAEQADPDCDDHSHPVVSVVVNVVVDPPHDHHYHYPYDDDPPPDD

Sequence (92 aa):
MKMTHTKLQNMLSRRSLRLALTFALVSVVGWALLTDNSILSRKAEAAGFVVTNTSDSGAGSLRQAILNANANGAGVVDTITFNIAGQRTSGN

Solvent-accessible surface area (backbone atoms only — not comparable to full-atom values): 5801 Å² total; per-residue (Å²): 138,83,80,54,71,70,59,57,53,59,54,52,54,57,54,52,50,54,52,51,51,53,51,53,51,50,52,53,52,53,52,63,72,70,51,87,80,67,87,71,74,68,78,68,71,54,57,75,33,65,25,56,48,89,47,79,61,57,92,37,5,56,54,45,42,53,55,54,52,66,68,69,47,87,95,56,67,65,46,78,44,82,64,54,84,80,82,78,78,81,85,126

Nearest PDB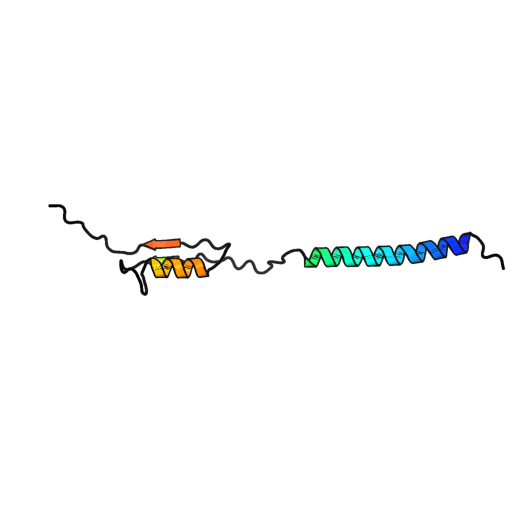 structures (foldseek):
  7cem-assembly1_A  TM=3.173E-01  e=4.827E+00  Escherichia coli K-12
  3a44-assembly2_C  TM=2.931E-01  e=3.439E+00  Thermococcus kodakarensis KOD1
  7cfy-assembly1_A  TM=3.575E-01  e=6.775E+00  Escherichia coli K-12
  5zyo-assembly2_B  TM=3.536E-01  e=8.886E+00  Escherichia coli K-12
  7cem-assembly1_B  TM=3.382E-01  e=8.886E+00  Escherichia coli K-12